Protein AF-A0A3M1VK48-F1 (afdb_monomer)

Sequence (165 aa):
MNQEPQSTQSVELNNEIYLEEGVCFDPDNVVLEGVYRDQLSAYRAKRTWIQTFESTFLLDPEYDFEIYVVSDSLRSIFILRCQFITACARYAFWRLTNGQAPEAQYLIETAHIPGGISHRDDFLFAPDLKPVANAPLVMAGEGCRTGFESVKELLSRILKRIGSI

Mean predicted aligned error: 15.27 Å

Nearest PDB structures (foldseek):
  2k3i-assembly1_A  TM=4.647E-01  e=3.431E-01  Shigella flexneri 2a
  4wsq-assembly2_B  TM=6.190E-01  e=1.488E+00  Homo sapiens
  6gyz-assembly1_B  TM=4.793E-01  e=6.323E-01  Staphylococcus aureus
  7ojr-assembly1_A  TM=4.967E-01  e=7.595E-01  Bacillus subtilis subsp. subtilis str. 168
  3oz6-assembly1_A  TM=4.118E-01  e=5.595E-01  Cryptosporidium parvum Iowa II

Foldseek 3Di:
DDDDDDDDDDDPPPPPPPDDAWWDQDLVQRKIKGKALDPQLLVQLQVLLQVLCCPVQVDDEPPQKDWDWDQDPVNNMIMIMMGGDDPSSSVVSVCLVVVVCVVSVVSNGCSSPPDDPCVVVCVVPVPVPPDPPPDPPCPDPPDPPPPPPDVVNVVVVVVVVVPPD

Structure (mmCIF, N/CA/C/O backbone):
data_AF-A0A3M1VK48-F1
#
_entry.id   AF-A0A3M1VK48-F1
#
loop_
_atom_site.group_PDB
_atom_site.id
_atom_site.type_symbol
_atom_site.label_atom_id
_atom_site.label_alt_id
_atom_site.label_comp_id
_atom_site.label_asym_id
_atom_site.label_entity_id
_atom_site.label_seq_id
_atom_site.pdbx_PDB_ins_code
_atom_site.Cartn_x
_atom_site.Cartn_y
_atom_site.Cartn_z
_atom_site.occupancy
_atom_site.B_iso_or_equiv
_atom_site.auth_seq_id
_atom_site.auth_comp_id
_atom_site.auth_asym_id
_atom_site.auth_atom_id
_atom_site.pdbx_PDB_model_num
ATOM 1 N N . MET A 1 1 ? -66.541 4.818 -17.750 1.00 42.16 1 MET A N 1
ATOM 2 C CA . MET A 1 1 ? -65.395 3.896 -17.617 1.00 42.16 1 MET A CA 1
ATOM 3 C C . MET A 1 1 ? -64.198 4.748 -17.239 1.00 42.16 1 MET A C 1
ATOM 5 O O . MET A 1 1 ? -63.643 5.389 -18.116 1.00 42.16 1 MET A O 1
ATOM 9 N N . ASN A 1 2 ? -63.886 4.840 -15.945 1.00 42.78 2 ASN A N 1
ATOM 10 C CA . ASN A 1 2 ? -62.739 5.594 -15.437 1.00 42.78 2 ASN A CA 1
ATOM 11 C C . ASN A 1 2 ? -61.675 4.576 -15.024 1.00 42.78 2 ASN A C 1
ATOM 13 O O . ASN A 1 2 ? -61.939 3.751 -14.154 1.00 42.78 2 ASN A O 1
ATOM 17 N N . GLN A 1 3 ? -60.530 4.593 -15.701 1.00 46.50 3 GLN A N 1
ATOM 18 C CA . GLN A 1 3 ? -59.354 3.812 -15.327 1.00 46.50 3 GLN A CA 1
ATOM 19 C C . GLN A 1 3 ? -58.483 4.676 -14.414 1.00 46.50 3 GLN A C 1
ATOM 21 O O . GLN A 1 3 ? -58.073 5.768 -14.804 1.00 46.50 3 GLN A O 1
ATOM 26 N N . GLU A 1 4 ? -58.246 4.203 -13.194 1.00 49.19 4 GLU A N 1
ATOM 27 C CA . GLU A 1 4 ? -57.279 4.800 -12.272 1.00 49.19 4 GLU A CA 1
ATOM 28 C C . GLU A 1 4 ? -55.844 4.480 -12.725 1.00 49.19 4 GLU A C 1
ATOM 30 O O . GLU A 1 4 ? -55.582 3.361 -13.181 1.00 49.19 4 GLU A O 1
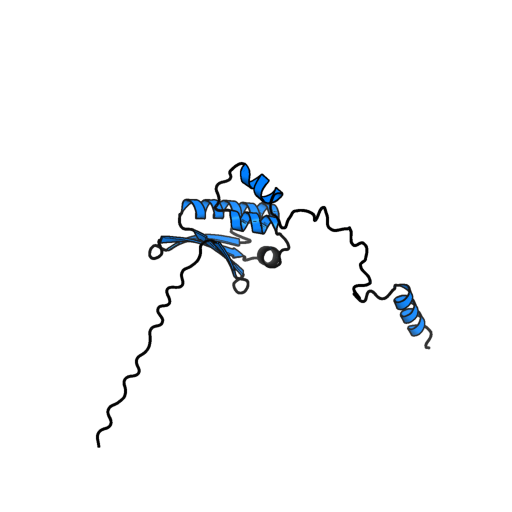ATOM 35 N N . PRO A 1 5 ? -54.897 5.427 -12.602 1.00 57.00 5 PRO A N 1
ATOM 36 C CA . PRO A 1 5 ? -53.498 5.167 -12.892 1.00 57.00 5 PRO A CA 1
ATOM 37 C C . PRO A 1 5 ? -52.859 4.390 -11.734 1.00 57.00 5 PRO A C 1
ATOM 39 O O . PRO A 1 5 ? -52.872 4.830 -10.585 1.00 57.00 5 PRO A O 1
ATOM 42 N N . GLN A 1 6 ? -52.285 3.229 -12.053 1.00 50.50 6 GLN A N 1
ATOM 43 C CA . GLN A 1 6 ? -51.477 2.447 -11.123 1.00 50.50 6 GLN A CA 1
ATOM 44 C C . GLN A 1 6 ? -50.217 3.228 -10.740 1.00 50.50 6 GLN A C 1
ATOM 46 O O . GLN A 1 6 ? -49.444 3.658 -11.595 1.00 50.50 6 GLN A O 1
ATOM 51 N N . SER A 1 7 ? -50.026 3.409 -9.437 1.00 52.62 7 SER A N 1
ATOM 52 C CA . SER A 1 7 ? -48.851 4.024 -8.842 1.00 52.62 7 SER A CA 1
ATOM 53 C C . SER A 1 7 ? -47.647 3.087 -8.945 1.00 52.62 7 SER A C 1
ATOM 55 O O . SER A 1 7 ? -47.608 2.009 -8.353 1.00 52.62 7 SER A O 1
ATOM 57 N N . THR A 1 8 ? -46.634 3.512 -9.695 1.00 53.62 8 THR A N 1
ATOM 58 C CA . THR A 1 8 ? -45.325 2.861 -9.742 1.00 53.62 8 THR A CA 1
ATOM 59 C C . THR A 1 8 ? -44.622 3.091 -8.403 1.00 53.62 8 THR A C 1
ATOM 61 O O . THR A 1 8 ? -44.120 4.180 -8.140 1.00 53.62 8 THR A O 1
ATOM 64 N N . GLN A 1 9 ? -44.620 2.085 -7.527 1.00 54.25 9 GLN A N 1
ATOM 65 C CA . GLN A 1 9 ? -43.820 2.101 -6.303 1.00 54.25 9 GLN A CA 1
ATOM 66 C C . GLN A 1 9 ? -42.346 1.892 -6.670 1.00 54.25 9 GLN A C 1
ATOM 68 O O . GLN A 1 9 ? -41.929 0.794 -7.033 1.00 54.25 9 GLN A O 1
ATOM 73 N N . SER A 1 10 ? -41.557 2.961 -6.606 1.00 54.66 10 SER A N 1
ATOM 74 C CA . SER A 1 10 ? -40.099 2.913 -6.673 1.00 54.66 10 SER A CA 1
ATOM 75 C C . SER A 1 10 ? -39.555 2.322 -5.372 1.00 54.66 10 SER A C 1
ATOM 77 O O . SER A 1 10 ? -39.625 2.952 -4.319 1.00 54.66 10 SER A O 1
ATOM 79 N N . VAL A 1 11 ? -39.045 1.093 -5.444 1.00 55.31 11 VAL A N 1
ATOM 80 C CA . VAL A 1 11 ? -38.333 0.436 -4.344 1.00 55.31 11 VAL A CA 1
ATOM 81 C C . VAL A 1 11 ? -36.950 1.078 -4.232 1.00 55.31 11 VAL A C 1
ATOM 83 O O . VAL A 1 11 ? -36.063 0.806 -5.040 1.00 55.31 11 VAL A O 1
ATOM 86 N N . GLU A 1 12 ? -36.777 1.962 -3.252 1.00 55.44 12 GLU A N 1
ATOM 87 C CA . GLU A 1 12 ? -35.474 2.496 -2.853 1.00 55.44 12 GLU A CA 1
ATOM 88 C C . GLU A 1 12 ? -34.659 1.371 -2.199 1.00 55.44 12 GLU A C 1
ATOM 90 O O . GLU A 1 12 ? -34.844 1.025 -1.033 1.00 55.44 12 GLU A O 1
ATOM 95 N N . LEU A 1 13 ? -33.769 0.753 -2.979 1.00 54.53 13 LEU A N 1
ATOM 96 C CA . LEU A 1 13 ? -32.767 -0.196 -2.496 1.00 54.53 13 LEU A CA 1
ATOM 97 C C . LEU A 1 13 ? -31.676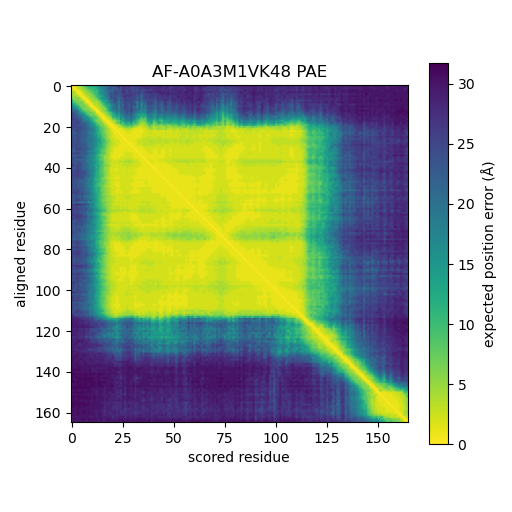 0.564 -1.727 1.00 54.53 13 LEU A C 1
ATOM 99 O O . LEU A 1 13 ? -30.567 0.757 -2.222 1.00 54.53 13 LEU A O 1
ATOM 103 N N . ASN A 1 14 ? -31.987 0.978 -0.500 1.00 51.97 14 ASN A N 1
ATOM 104 C CA . ASN A 1 14 ? -30.992 1.375 0.495 1.00 51.97 14 ASN A CA 1
ATOM 105 C C . ASN A 1 14 ? -30.287 0.117 1.022 1.00 51.97 14 ASN A C 1
ATOM 107 O O . ASN A 1 14 ? -30.455 -0.279 2.172 1.00 51.97 14 ASN A O 1
ATOM 111 N N . ASN A 1 15 ? -29.519 -0.548 0.158 1.00 55.72 15 ASN A N 1
ATOM 112 C CA . ASN A 1 15 ? -28.546 -1.524 0.618 1.00 55.72 15 ASN A CA 1
ATOM 113 C C . ASN A 1 15 ? -27.419 -0.734 1.281 1.00 55.72 15 ASN A C 1
ATOM 115 O O . ASN A 1 15 ? -26.558 -0.173 0.604 1.00 55.72 15 ASN A O 1
ATOM 119 N N . GLU A 1 16 ? -27.447 -0.656 2.609 1.00 57.31 16 GLU A N 1
ATOM 120 C CA . GLU A 1 16 ? -26.288 -0.256 3.398 1.00 57.31 16 GLU A CA 1
ATOM 121 C C . GLU A 1 16 ? -25.156 -1.242 3.087 1.00 57.31 16 GLU A C 1
ATOM 123 O O . GLU A 1 16 ? -25.111 -2.362 3.593 1.00 57.31 16 GLU A O 1
ATOM 128 N N . ILE A 1 17 ? -24.268 -0.856 2.170 1.00 61.81 17 ILE A N 1
ATOM 129 C CA . ILE A 1 17 ? -23.055 -1.613 1.874 1.00 61.81 17 ILE A CA 1
ATOM 130 C C . ILE A 1 17 ? -22.169 -1.495 3.114 1.00 61.81 17 ILE A C 1
ATOM 132 O O . ILE A 1 17 ? -21.505 -0.469 3.316 1.00 61.81 17 ILE A O 1
ATOM 136 N N . TYR A 1 18 ? -22.206 -2.526 3.960 1.00 58.66 18 TYR A N 1
ATOM 137 C CA . TYR A 1 18 ? -21.239 -2.727 5.029 1.00 58.66 18 TYR A CA 1
ATOM 138 C C . TYR A 1 18 ? -19.856 -2.846 4.386 1.00 58.66 18 TYR A C 1
ATOM 140 O O . TYR A 1 18 ? -19.590 -3.782 3.636 1.00 58.66 18 TYR A O 1
ATOM 148 N N . LEU A 1 19 ? -18.999 -1.856 4.633 1.00 68.31 19 LEU A N 1
ATOM 149 C CA . LEU A 1 19 ? -17.595 -1.925 4.248 1.00 68.31 19 LEU A CA 1
ATOM 150 C C . LEU A 1 19 ? -16.887 -2.786 5.292 1.00 68.31 19 LEU A C 1
ATOM 152 O O . LEU A 1 19 ? -16.825 -2.404 6.462 1.00 68.31 19 LEU A O 1
ATOM 156 N N . GLU A 1 20 ? -16.405 -3.955 4.879 1.00 81.00 20 GLU A N 1
ATOM 157 C CA . GLU A 1 20 ? -15.547 -4.774 5.729 1.00 81.00 20 GLU A CA 1
ATOM 158 C C . GLU A 1 20 ? -14.214 -4.053 5.969 1.00 81.00 20 GLU A C 1
ATOM 160 O O . GLU A 1 20 ? -13.697 -3.347 5.099 1.00 81.00 20 GLU A O 1
ATOM 165 N N . GLU A 1 21 ? -13.675 -4.193 7.181 1.00 88.69 21 GLU A N 1
ATOM 166 C CA . GLU A 1 21 ? -12.336 -3.698 7.495 1.00 88.69 21 GLU A CA 1
ATOM 167 C C . GLU A 1 21 ? -11.305 -4.426 6.641 1.00 88.69 21 GLU A C 1
ATOM 169 O O . GLU A 1 21 ? -11.392 -5.638 6.444 1.00 88.69 21 GLU A O 1
ATOM 174 N N . GLY A 1 22 ? -10.298 -3.697 6.174 1.00 91.62 22 GLY A N 1
ATOM 175 C CA . GLY A 1 22 ? -9.260 -4.284 5.343 1.00 91.62 22 GLY A CA 1
ATOM 176 C C . GLY A 1 22 ? -8.709 -3.314 4.322 1.00 91.62 22 GLY A C 1
ATOM 177 O O . GLY A 1 22 ? -8.938 -2.106 4.394 1.00 91.62 22 GLY A O 1
ATOM 178 N N . VAL A 1 23 ? -7.949 -3.868 3.383 1.00 95.75 23 VAL A N 1
ATOM 179 C CA . VAL A 1 23 ? -7.314 -3.129 2.296 1.00 95.75 23 VAL A CA 1
ATOM 180 C C . VAL A 1 23 ? -7.904 -3.594 0.970 1.00 95.75 23 VAL A C 1
ATOM 182 O O . VAL A 1 23 ? -8.007 -4.789 0.712 1.00 95.75 23 VAL A O 1
ATOM 185 N N . CYS A 1 24 ? -8.296 -2.640 0.135 1.00 95.81 24 CYS A N 1
ATOM 186 C CA . CYS A 1 24 ? -8.866 -2.853 -1.183 1.00 95.81 24 CYS A CA 1
ATOM 187 C C . CYS A 1 24 ? -7.964 -2.212 -2.240 1.00 95.81 24 CYS A C 1
ATOM 189 O O . CYS A 1 24 ? -7.573 -1.048 -2.122 1.00 95.81 24 CYS A O 1
ATOM 191 N N . PHE A 1 25 ? -7.654 -2.975 -3.286 1.00 95.50 25 PHE A N 1
ATOM 192 C CA . PHE A 1 25 ? -6.915 -2.500 -4.449 1.00 95.50 25 PHE A CA 1
ATOM 193 C C . PHE A 1 25 ? -7.904 -2.271 -5.591 1.00 95.50 25 PHE A C 1
ATOM 195 O O . PHE A 1 25 ? -8.509 -3.223 -6.078 1.00 95.50 25 PHE A O 1
ATOM 202 N N . ASP A 1 26 ? -8.044 -1.025 -6.035 1.00 96.06 26 ASP A N 1
ATOM 203 C CA . ASP A 1 26 ? -8.892 -0.646 -7.163 1.00 96.06 26 ASP A CA 1
ATOM 204 C C . ASP A 1 26 ? -8.020 -0.439 -8.417 1.00 96.06 26 ASP A C 1
ATOM 206 O O . ASP A 1 26 ? -7.374 0.610 -8.554 1.00 96.06 26 ASP A O 1
ATOM 210 N N . PRO A 1 27 ? -7.943 -1.431 -9.327 1.00 93.94 27 PRO A N 1
ATOM 211 C CA . PRO A 1 27 ? -7.111 -1.336 -10.520 1.00 93.94 27 PRO A CA 1
ATOM 212 C C . PRO A 1 27 ? -7.656 -0.381 -11.579 1.00 93.94 27 PRO A C 1
ATOM 214 O O . PRO A 1 27 ? -6.867 0.119 -12.383 1.00 93.94 27 PRO A O 1
ATOM 217 N N . ASP A 1 28 ? -8.960 -0.103 -11.572 1.00 94.94 28 ASP A N 1
ATOM 218 C CA . ASP A 1 28 ? -9.590 0.773 -12.557 1.00 94.94 28 ASP A CA 1
ATOM 219 C C . ASP A 1 28 ? -9.236 2.235 -12.272 1.00 94.94 28 ASP A C 1
ATOM 221 O O . ASP A 1 28 ? -8.908 2.996 -13.185 1.00 94.94 28 ASP A O 1
ATOM 225 N N . ASN A 1 29 ? -9.222 2.611 -10.990 1.00 95.88 29 ASN A N 1
ATOM 226 C CA . ASN A 1 29 ? -8.861 3.959 -10.554 1.00 95.88 29 ASN A CA 1
ATOM 227 C C . ASN A 1 29 ? -7.385 4.100 -10.149 1.00 95.88 29 ASN A C 1
ATOM 229 O O . ASN A 1 29 ? -6.914 5.218 -9.938 1.00 95.88 29 ASN A O 1
ATOM 233 N N . VAL A 1 30 ? -6.644 2.990 -10.061 1.00 96.88 30 VAL A N 1
ATOM 234 C CA . VAL A 1 30 ? -5.273 2.924 -9.522 1.00 96.88 30 VAL A CA 1
ATOM 235 C C . VAL A 1 30 ? -5.201 3.547 -8.123 1.00 96.88 30 VAL A C 1
ATOM 237 O O . VAL A 1 30 ? -4.381 4.423 -7.825 1.00 96.88 30 VAL A O 1
ATOM 240 N N . VAL A 1 31 ? -6.121 3.105 -7.270 1.00 97.69 31 VAL A N 1
ATOM 241 C CA . VAL A 1 31 ? -6.272 3.574 -5.893 1.00 97.69 31 VAL A CA 1
ATOM 242 C C . VAL A 1 31 ? -6.116 2.396 -4.944 1.00 97.69 31 VAL A C 1
ATOM 244 O O . VAL A 1 31 ? -6.579 1.288 -5.205 1.00 97.69 31 VAL A O 1
ATOM 247 N N . LEU A 1 32 ? -5.457 2.652 -3.821 1.00 97.75 32 LEU A N 1
ATOM 248 C CA . LEU A 1 32 ? -5.393 1.743 -2.690 1.00 97.75 32 LEU A CA 1
ATOM 249 C C . LEU A 1 32 ? -6.183 2.348 -1.530 1.00 97.75 32 LEU A C 1
ATOM 251 O O . LEU A 1 32 ? -5.894 3.468 -1.101 1.00 97.75 32 LEU A O 1
ATOM 255 N N . GLU A 1 33 ? -7.167 1.611 -1.026 1.00 97.62 33 GLU A N 1
ATOM 256 C CA . GLU A 1 33 ? -8.027 2.046 0.075 1.00 97.62 33 GLU A CA 1
ATOM 257 C C . GLU A 1 33 ? -7.897 1.109 1.273 1.00 97.62 33 GLU A C 1
ATOM 259 O O . GLU A 1 33 ? -7.819 -0.102 1.119 1.00 97.62 33 GLU A O 1
ATOM 264 N N . GLY A 1 34 ? -7.853 1.667 2.479 1.00 97.25 34 GLY A N 1
ATOM 265 C CA . GLY A 1 34 ? -7.824 0.934 3.738 1.00 97.25 34 GLY A CA 1
ATOM 266 C C . GLY A 1 34 ? -8.946 1.417 4.646 1.00 97.25 34 GLY A C 1
ATOM 267 O O . GLY A 1 34 ? -9.050 2.617 4.893 1.00 97.25 34 GLY A O 1
ATOM 268 N N . VAL A 1 35 ? -9.782 0.511 5.146 1.00 96.88 35 VAL A N 1
ATOM 269 C CA . VAL A 1 35 ? -10.912 0.827 6.032 1.00 96.88 35 VAL A CA 1
ATOM 270 C C . VAL A 1 35 ? -10.592 0.375 7.454 1.00 96.88 35 VAL A C 1
ATOM 272 O O . VAL A 1 35 ? -10.313 -0.802 7.685 1.00 96.88 35 VAL A O 1
ATOM 275 N N . TYR A 1 36 ? -10.658 1.306 8.410 1.00 95.88 36 TYR A N 1
ATOM 276 C CA . TYR A 1 36 ? -10.295 1.085 9.814 1.00 95.88 36 TYR A CA 1
ATOM 277 C C . TYR A 1 36 ? -11.365 1.625 10.775 1.00 95.88 36 TYR A C 1
ATOM 279 O O . TYR A 1 36 ? -11.933 2.690 10.539 1.00 95.88 36 TYR A O 1
ATOM 287 N N . ARG A 1 37 ? -11.604 0.941 11.902 1.00 94.25 37 ARG A N 1
ATOM 288 C CA . ARG A 1 37 ? -12.523 1.403 12.967 1.00 94.25 37 ARG A CA 1
ATOM 289 C C . ARG A 1 37 ? -12.016 2.583 13.786 1.00 94.25 37 ARG A C 1
ATOM 291 O O . ARG A 1 37 ? -12.813 3.305 14.376 1.00 94.25 37 ARG A O 1
ATOM 298 N N . ASP A 1 38 ? -10.704 2.772 13.870 1.00 93.94 38 ASP A N 1
ATOM 299 C CA . ASP A 1 38 ? -10.117 3.809 14.709 1.00 93.94 38 ASP A CA 1
ATOM 300 C C . ASP A 1 38 ? -9.059 4.634 13.974 1.00 93.94 38 ASP A C 1
ATOM 302 O O . ASP A 1 38 ? -8.347 4.169 13.078 1.00 93.94 38 ASP A O 1
ATOM 306 N N . GLN A 1 39 ? -8.956 5.897 14.389 1.00 95.38 39 GLN A N 1
ATOM 307 C CA . GLN A 1 39 ? -8.051 6.861 13.781 1.00 95.38 39 GLN A CA 1
ATOM 308 C C . GLN A 1 39 ? -6.591 6.429 13.937 1.00 95.38 39 GLN A C 1
ATOM 310 O O . GLN A 1 39 ? -5.788 6.598 13.024 1.00 95.38 39 GLN A O 1
ATOM 315 N N . LEU A 1 40 ? -6.223 5.863 15.087 1.00 95.06 40 LEU A N 1
ATOM 316 C CA . LEU A 1 40 ? -4.836 5.522 15.374 1.00 95.06 40 LEU A CA 1
ATOM 317 C C . LEU A 1 40 ? -4.331 4.422 14.431 1.00 95.06 40 LEU A C 1
ATOM 319 O O . LEU A 1 40 ? -3.222 4.541 13.906 1.00 95.06 40 LEU A O 1
ATOM 323 N N . SER A 1 41 ? -5.148 3.405 14.169 1.00 94.88 41 SER A N 1
ATOM 324 C CA . SER A 1 41 ? -4.893 2.347 13.190 1.00 94.88 41 SER A CA 1
ATOM 325 C C . SER A 1 41 ? -4.718 2.904 11.778 1.00 94.88 41 SER A C 1
ATOM 327 O O . SER A 1 41 ? -3.728 2.577 11.124 1.00 94.88 41 SER A O 1
ATOM 329 N N . ALA A 1 42 ? -5.586 3.824 11.342 1.00 96.44 42 ALA A N 1
ATOM 330 C CA . ALA A 1 42 ? -5.469 4.462 10.028 1.00 96.44 42 ALA A CA 1
ATOM 331 C C . ALA A 1 42 ? -4.164 5.267 9.870 1.00 96.44 42 ALA A C 1
ATOM 333 O O . ALA A 1 42 ? -3.489 5.181 8.844 1.00 96.44 42 ALA A O 1
ATOM 334 N N . TYR A 1 43 ? -3.757 6.025 10.895 1.00 96.56 43 TYR A N 1
ATOM 335 C CA . TYR A 1 43 ? -2.508 6.797 10.853 1.00 96.56 43 TYR A CA 1
ATOM 336 C C . TYR A 1 43 ? -1.254 5.920 10.960 1.00 96.56 43 TYR A C 1
ATOM 338 O O . TYR A 1 43 ? -0.229 6.237 10.351 1.00 96.56 43 TYR A O 1
ATOM 346 N N . ARG A 1 44 ? -1.317 4.804 11.699 1.00 95.50 44 ARG A N 1
ATOM 347 C CA . ARG A 1 44 ? -0.252 3.789 11.699 1.00 95.50 44 ARG A CA 1
ATOM 348 C C . ARG A 1 44 ? -0.102 3.170 10.320 1.00 95.50 44 ARG A C 1
ATOM 350 O O . ARG A 1 44 ? 1.011 3.161 9.795 1.00 95.50 44 ARG A O 1
ATOM 357 N N . ALA A 1 45 ? -1.220 2.760 9.724 1.00 97.06 45 ALA A N 1
ATOM 358 C CA . ALA A 1 45 ? -1.239 2.202 8.387 1.00 97.06 45 ALA A CA 1
ATOM 359 C C . ALA A 1 45 ? -0.669 3.186 7.362 1.00 97.06 45 ALA A C 1
ATOM 361 O O . ALA A 1 45 ? 0.250 2.830 6.630 1.00 97.06 45 ALA A O 1
ATOM 362 N N . LYS A 1 46 ? -1.098 4.456 7.404 1.00 98.06 46 LYS A N 1
ATOM 363 C CA . LYS A 1 46 ? -0.565 5.533 6.555 1.00 98.06 46 LYS A CA 1
ATOM 364 C C . LYS A 1 46 ? 0.960 5.616 6.612 1.00 98.06 46 LYS A C 1
ATOM 366 O O . LYS A 1 46 ? 1.607 5.674 5.570 1.00 98.06 46 LYS A O 1
ATOM 371 N N . ARG A 1 47 ? 1.543 5.622 7.816 1.00 97.38 47 ARG A N 1
ATOM 372 C CA . ARG A 1 47 ? 3.002 5.698 7.984 1.00 97.38 47 ARG A CA 1
ATOM 373 C C . ARG A 1 47 ? 3.702 4.485 7.372 1.00 97.38 47 ARG A C 1
ATOM 375 O O . ARG A 1 47 ? 4.695 4.656 6.675 1.00 97.38 47 ARG A O 1
ATOM 382 N N . THR A 1 48 ? 3.189 3.285 7.624 1.00 96.88 48 THR A N 1
ATOM 383 C CA . THR A 1 48 ? 3.760 2.042 7.091 1.00 96.88 48 THR A CA 1
ATOM 384 C C . THR A 1 48 ? 3.631 1.968 5.570 1.00 96.88 48 THR A C 1
ATOM 386 O O . THR A 1 48 ? 4.575 1.546 4.911 1.00 96.88 48 THR A O 1
ATOM 389 N N . TRP A 1 49 ? 2.512 2.417 4.992 1.00 98.00 49 TRP A N 1
ATOM 390 C CA . TRP A 1 49 ? 2.323 2.481 3.540 1.00 98.00 49 TRP A CA 1
ATOM 391 C C . TRP A 1 49 ? 3.358 3.397 2.894 1.00 98.00 49 TRP A C 1
ATOM 393 O O . TRP A 1 49 ? 4.066 2.951 1.999 1.00 98.00 49 TRP A O 1
ATOM 403 N N . ILE A 1 50 ? 3.519 4.624 3.408 1.00 98.38 50 ILE A N 1
ATOM 404 C CA . ILE A 1 50 ? 4.541 5.572 2.930 1.00 98.38 50 ILE A CA 1
ATOM 405 C C . ILE A 1 50 ? 5.928 4.927 2.977 1.00 98.38 50 ILE A C 1
ATOM 407 O O . IL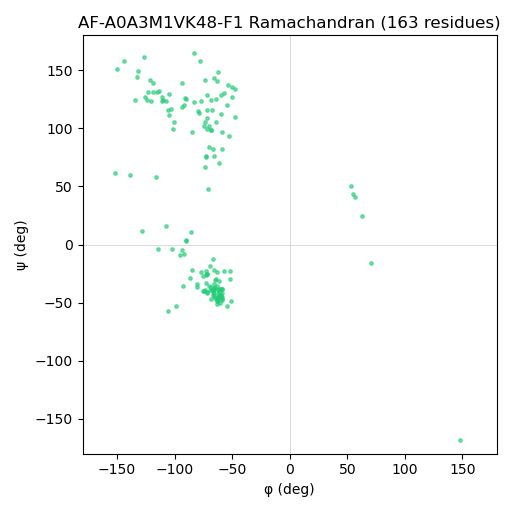E A 1 50 ? 6.598 4.838 1.954 1.00 98.38 50 ILE A O 1
ATOM 411 N N . GLN A 1 51 ? 6.318 4.384 4.133 1.00 97.94 51 GLN A N 1
ATOM 412 C CA . GLN A 1 51 ? 7.624 3.741 4.302 1.00 97.94 51 GLN A CA 1
ATOM 413 C C . GLN A 1 51 ? 7.821 2.548 3.361 1.00 97.94 51 GLN A C 1
ATOM 415 O O . GLN A 1 51 ? 8.920 2.336 2.850 1.00 97.94 51 GLN A O 1
ATOM 420 N N . THR A 1 52 ? 6.773 1.759 3.121 1.00 97.75 52 THR A N 1
ATOM 421 C CA . THR A 1 52 ? 6.819 0.616 2.199 1.00 97.75 52 THR A CA 1
ATOM 422 C C . THR A 1 52 ? 7.017 1.097 0.763 1.00 97.75 52 THR A C 1
ATOM 424 O O . THR A 1 52 ? 7.855 0.547 0.049 1.00 97.75 52 THR A O 1
ATOM 427 N N . PHE A 1 53 ? 6.308 2.151 0.352 1.00 98.31 53 PHE A N 1
ATOM 428 C CA . PHE A 1 53 ? 6.438 2.744 -0.978 1.00 98.31 53 PHE A CA 1
ATOM 429 C C . PHE A 1 53 ? 7.818 3.356 -1.222 1.00 98.31 53 PHE A C 1
ATOM 431 O O . PHE A 1 53 ? 8.448 3.042 -2.233 1.00 98.31 53 PHE A O 1
ATOM 438 N N . GLU A 1 54 ? 8.328 4.127 -0.266 1.00 98.12 54 GLU A N 1
ATOM 439 C CA . GLU A 1 54 ? 9.664 4.725 -0.325 1.00 98.12 54 GLU A CA 1
ATOM 440 C C . GLU A 1 54 ? 10.762 3.654 -0.371 1.00 98.12 54 GLU A C 1
ATOM 442 O O . GLU A 1 54 ? 11.648 3.693 -1.218 1.00 98.12 54 GLU A O 1
ATOM 447 N N . SER A 1 55 ? 10.710 2.658 0.517 1.00 97.38 55 SER A N 1
ATOM 448 C CA . SER A 1 55 ? 11.804 1.685 0.654 1.00 97.38 55 SER A CA 1
ATOM 449 C C . SER A 1 55 ? 11.783 0.567 -0.389 1.00 97.38 55 SER A C 1
ATOM 451 O O . SER A 1 55 ? 12.845 0.126 -0.827 1.00 97.38 55 SER A O 1
ATOM 453 N N . THR A 1 56 ? 10.600 0.090 -0.787 1.00 97.44 56 THR A N 1
ATOM 454 C CA . THR A 1 56 ? 10.475 -1.074 -1.683 1.00 97.44 56 THR A CA 1
ATOM 455 C C . THR A 1 56 ? 10.381 -0.669 -3.148 1.00 97.44 56 THR A C 1
ATOM 457 O O . THR A 1 56 ? 10.892 -1.372 -4.022 1.00 97.44 56 THR A O 1
ATOM 460 N N . PHE A 1 57 ? 9.719 0.454 -3.428 1.00 97.69 57 PHE A N 1
ATOM 461 C CA . PHE A 1 57 ? 9.443 0.902 -4.792 1.00 97.69 57 PHE A CA 1
ATOM 462 C C . PHE A 1 57 ? 10.167 2.200 -5.161 1.00 97.69 57 PHE A C 1
ATOM 464 O O . PHE A 1 57 ? 10.111 2.576 -6.330 1.00 97.69 57 PHE A O 1
ATOM 471 N N . LEU A 1 58 ? 10.882 2.824 -4.213 1.00 97.94 58 LEU A N 1
ATOM 472 C CA . LEU A 1 58 ? 11.622 4.076 -4.411 1.00 97.94 58 LEU A CA 1
ATOM 473 C C . LEU A 1 58 ? 10.715 5.208 -4.912 1.00 97.94 58 LEU A C 1
ATOM 475 O O . LEU A 1 58 ? 11.091 5.941 -5.822 1.00 97.94 58 LEU A O 1
ATOM 479 N N . LEU A 1 59 ? 9.503 5.288 -4.357 1.00 98.31 59 LEU A N 1
ATOM 480 C CA . LEU A 1 59 ? 8.525 6.321 -4.696 1.00 98.31 59 LEU A CA 1
ATOM 481 C C . LEU A 1 59 ? 8.627 7.505 -3.735 1.00 98.31 59 LEU A C 1
ATOM 483 O O . LEU A 1 59 ? 8.712 7.302 -2.524 1.00 98.31 59 LEU A O 1
ATOM 487 N N . ASP A 1 60 ? 8.515 8.714 -4.272 1.00 98.31 60 ASP A N 1
ATOM 488 C CA . ASP A 1 60 ? 8.501 9.957 -3.509 1.00 98.31 60 ASP A CA 1
ATOM 489 C C . ASP A 1 60 ? 7.058 10.348 -3.119 1.00 98.31 60 ASP A C 1
ATOM 491 O O . ASP A 1 60 ? 6.190 10.487 -3.993 1.00 98.31 60 ASP A O 1
ATOM 495 N N . PRO A 1 61 ? 6.758 10.562 -1.823 1.00 97.50 61 PRO A N 1
ATOM 496 C CA . PRO A 1 61 ? 5.444 11.040 -1.402 1.00 97.50 61 PRO A CA 1
ATOM 497 C C . PRO A 1 61 ? 5.163 12.436 -1.978 1.00 97.50 61 PRO A C 1
ATOM 499 O O . PRO A 1 61 ? 6.077 13.234 -2.165 1.00 97.50 61 PRO A O 1
ATOM 502 N N . GLU A 1 62 ? 3.892 12.738 -2.250 1.00 95.94 62 GLU A N 1
ATOM 503 C CA . GLU A 1 62 ? 3.407 13.997 -2.856 1.00 95.94 62 GLU A CA 1
ATOM 504 C C . GLU A 1 62 ? 3.763 14.193 -4.342 1.00 95.94 62 GLU A C 1
ATOM 506 O O . GLU A 1 62 ? 3.129 15.008 -5.009 1.00 95.94 62 GLU A O 1
ATOM 511 N N . TYR A 1 63 ? 4.722 13.436 -4.887 1.00 98.12 63 TYR A N 1
ATOM 512 C CA . TYR A 1 63 ? 5.043 13.439 -6.317 1.00 98.12 63 TYR A CA 1
ATOM 513 C C . TYR A 1 63 ? 4.534 12.179 -7.019 1.00 98.12 63 TYR A C 1
ATOM 515 O O . TYR A 1 63 ? 3.745 12.256 -7.962 1.00 98.12 63 TYR A O 1
ATOM 523 N N . ASP A 1 64 ? 4.965 11.009 -6.546 1.00 98.56 64 ASP A N 1
ATOM 524 C CA . ASP A 1 64 ? 4.585 9.725 -7.126 1.00 98.56 64 ASP A CA 1
ATOM 525 C C . ASP A 1 64 ? 3.201 9.279 -6.660 1.00 98.56 64 ASP A C 1
ATOM 527 O O . ASP A 1 64 ? 2.452 8.668 -7.429 1.00 98.56 64 ASP A O 1
ATOM 531 N N . PHE A 1 65 ? 2.840 9.596 -5.418 1.00 98.56 65 PHE A N 1
ATOM 532 C CA . PHE A 1 65 ? 1.556 9.232 -4.836 1.00 98.56 65 PHE A CA 1
ATOM 533 C C . PHE A 1 65 ? 1.075 10.241 -3.789 1.00 98.56 65 PHE A C 1
ATOM 535 O O . PHE A 1 65 ? 1.862 10.862 -3.073 1.00 98.56 65 PHE A O 1
ATOM 542 N N . GLU A 1 66 ? -0.244 10.351 -3.657 1.00 98.25 66 GLU A N 1
ATOM 543 C CA . GLU A 1 66 ? -0.913 11.155 -2.633 1.00 98.25 66 GLU A CA 1
ATOM 544 C C . GLU A 1 66 ? -1.660 10.250 -1.659 1.00 98.25 66 GLU A C 1
ATOM 546 O O . GLU A 1 66 ? -2.401 9.362 -2.076 1.00 98.25 66 GLU A O 1
ATOM 551 N N . ILE A 1 67 ? -1.491 10.483 -0.354 1.00 98.19 67 ILE A N 1
ATOM 552 C CA . ILE A 1 67 ? -2.080 9.641 0.691 1.00 98.19 67 ILE A CA 1
ATOM 553 C C . ILE A 1 67 ? -2.728 10.464 1.807 1.00 98.19 67 ILE A C 1
ATOM 555 O O . ILE A 1 67 ? -2.094 11.283 2.482 1.00 98.19 67 ILE A O 1
ATOM 559 N N . TYR A 1 68 ? -4.005 10.211 2.072 1.00 97.94 68 TYR A N 1
ATOM 560 C CA . TYR A 1 68 ? -4.788 10.946 3.065 1.00 97.94 68 TYR A CA 1
ATOM 561 C C . TYR A 1 68 ? -5.776 10.041 3.801 1.00 97.94 68 TYR A C 1
ATOM 563 O O . TYR A 1 68 ? -6.122 8.960 3.338 1.00 97.94 68 TYR A O 1
ATOM 571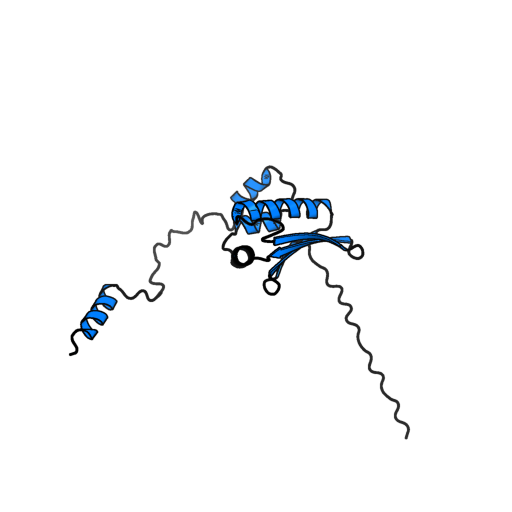 N N . VAL A 1 69 ? -6.193 10.481 4.989 1.00 98.12 69 VAL A N 1
ATOM 572 C CA . VAL A 1 69 ? -7.182 9.783 5.818 1.00 98.12 69 VAL A CA 1
ATOM 573 C C . VAL A 1 69 ? -8.454 10.615 5.821 1.00 98.12 69 VAL A C 1
ATOM 575 O O . VAL A 1 69 ? -8.420 11.789 6.188 1.00 98.12 69 VAL A O 1
ATOM 578 N N . VAL A 1 70 ? -9.564 10.002 5.429 1.00 97.25 70 VAL A N 1
ATOM 579 C CA . VAL A 1 70 ? -10.908 10.574 5.489 1.00 97.25 70 VAL A CA 1
ATOM 580 C C . VAL A 1 70 ? -11.654 9.919 6.644 1.00 97.25 70 VAL A C 1
ATOM 582 O O . VAL A 1 70 ? -11.688 8.699 6.752 1.00 97.25 70 VAL A O 1
ATOM 585 N N . SER A 1 71 ? -12.255 10.716 7.521 1.00 96.75 71 SER A N 1
ATOM 586 C CA . SER A 1 71 ? -13.156 10.211 8.560 1.00 96.75 71 SER A CA 1
ATOM 587 C C . SER A 1 71 ? -14.597 10.202 8.050 1.00 96.75 71 SER A C 1
ATOM 589 O O . SER A 1 71 ? -15.096 11.256 7.650 1.00 96.75 71 SER A O 1
ATOM 591 N N . ASP A 1 72 ? -15.278 9.061 8.124 1.00 93.81 72 ASP A N 1
ATOM 592 C CA . ASP A 1 72 ? -16.724 8.966 7.907 1.00 93.81 72 ASP A CA 1
ATOM 593 C C . ASP A 1 72 ? -17.425 8.894 9.271 1.00 93.81 72 ASP A C 1
ATOM 595 O O . ASP A 1 72 ? -17.385 7.879 9.973 1.00 93.81 72 ASP A O 1
ATOM 599 N N . SER A 1 73 ? -18.057 10.004 9.658 1.00 91.31 73 SER A N 1
ATOM 600 C CA . SER A 1 73 ? -18.747 10.138 10.943 1.00 91.31 73 SER A CA 1
AT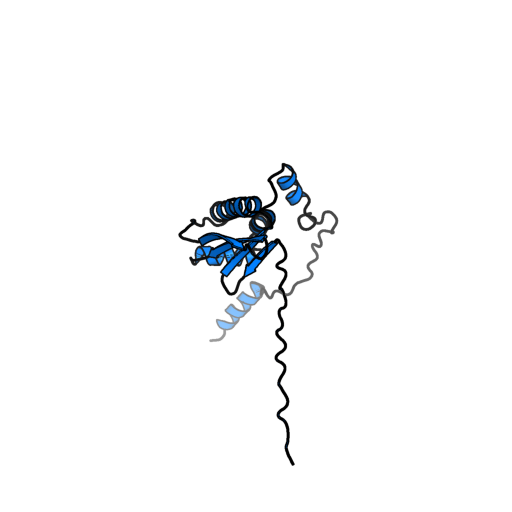OM 601 C C . SER A 1 73 ? -20.052 9.350 11.020 1.00 91.31 73 SER A C 1
ATOM 603 O O . SER A 1 73 ? -20.448 8.971 12.120 1.00 91.31 73 SER A O 1
ATOM 605 N N . LEU A 1 74 ? -20.715 9.080 9.891 1.00 91.38 74 LEU A N 1
ATOM 606 C CA . LEU A 1 74 ? -21.965 8.318 9.869 1.00 91.38 74 LEU A CA 1
ATOM 607 C C . LEU A 1 74 ? -21.693 6.845 10.158 1.00 91.38 74 LEU A C 1
ATOM 609 O O . LEU A 1 74 ? -22.419 6.208 10.916 1.00 91.38 74 LEU A O 1
ATOM 613 N N . ARG A 1 75 ? -20.612 6.323 9.578 1.00 87.81 75 ARG A N 1
ATOM 614 C CA . ARG A 1 75 ? -20.213 4.918 9.717 1.00 87.81 75 ARG A CA 1
ATOM 615 C C . ARG A 1 75 ? -19.244 4.674 10.872 1.00 87.81 75 ARG A C 1
ATOM 617 O O . ARG A 1 75 ? -18.991 3.523 11.201 1.00 87.81 75 ARG A O 1
ATOM 624 N N . SER A 1 76 ? -18.733 5.733 11.507 1.00 92.88 76 SER A N 1
ATOM 625 C CA . SER A 1 76 ? -17.699 5.649 12.550 1.00 92.88 76 SER A CA 1
ATOM 626 C C . SER A 1 76 ? -16.454 4.882 12.078 1.00 92.88 76 SER A C 1
ATOM 628 O O . SER A 1 76 ? -15.916 4.049 12.803 1.00 92.88 76 SER A O 1
ATOM 630 N N . ILE A 1 77 ? -16.012 5.157 10.847 1.00 95.31 77 ILE A N 1
ATOM 631 C CA . ILE A 1 77 ? -14.831 4.536 10.229 1.00 95.31 77 ILE A CA 1
ATOM 632 C C . ILE A 1 77 ? -13.859 5.597 9.711 1.00 95.31 77 ILE A C 1
ATOM 634 O O . ILE A 1 77 ? -14.213 6.754 9.479 1.00 95.31 77 ILE A O 1
ATOM 638 N N . PHE A 1 78 ? -12.621 5.174 9.488 1.00 96.81 78 PHE A N 1
ATOM 639 C CA . PHE A 1 78 ? -11.550 5.961 8.898 1.00 96.81 78 PHE A CA 1
ATOM 640 C C . PHE A 1 78 ? -11.074 5.266 7.625 1.00 96.81 78 PHE A C 1
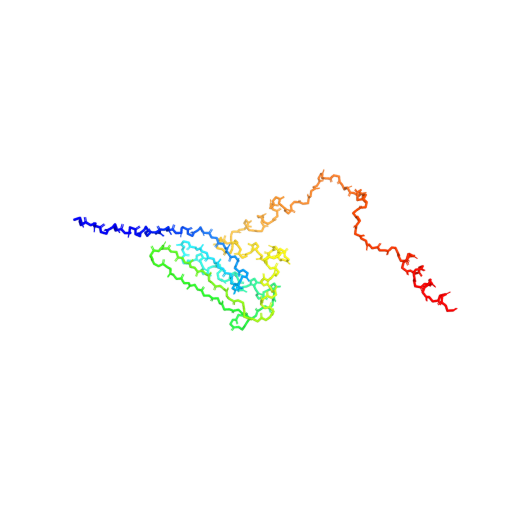ATOM 642 O O . PHE A 1 78 ? -10.679 4.101 7.655 1.00 96.81 78 PHE A O 1
ATOM 649 N N . ILE A 1 79 ? -11.110 5.992 6.513 1.00 97.06 79 ILE A N 1
ATOM 650 C CA . ILE A 1 79 ? -10.723 5.520 5.188 1.00 97.06 79 ILE A CA 1
ATOM 651 C C . ILE A 1 79 ? -9.364 6.129 4.855 1.00 97.06 79 ILE A C 1
ATOM 653 O O . ILE A 1 79 ? -9.236 7.338 4.671 1.00 97.06 79 ILE A O 1
ATOM 657 N N . LEU A 1 80 ? -8.334 5.297 4.794 1.00 98.31 80 LEU A N 1
ATOM 658 C CA . LEU A 1 80 ? -7.033 5.648 4.246 1.00 98.31 80 LEU A CA 1
ATOM 659 C C . LEU A 1 80 ? -7.091 5.481 2.733 1.00 98.31 80 LEU A C 1
ATOM 661 O O . LEU A 1 80 ? -7.376 4.390 2.257 1.00 98.31 80 LEU A O 1
ATOM 665 N N . ARG A 1 81 ? -6.797 6.531 1.976 1.00 98.25 81 ARG A N 1
ATOM 666 C CA . ARG A 1 81 ? -6.796 6.488 0.514 1.00 98.25 81 ARG A CA 1
ATOM 667 C C . ARG A 1 81 ? -5.436 6.906 -0.014 1.00 98.25 81 ARG A C 1
ATOM 669 O O . ARG A 1 81 ? -4.902 7.928 0.414 1.00 98.25 81 ARG A O 1
ATOM 676 N N . CYS A 1 82 ? -4.891 6.111 -0.927 1.00 98.50 82 CYS A N 1
ATOM 677 C CA . CYS A 1 82 ? -3.644 6.372 -1.630 1.00 98.50 82 CYS A CA 1
ATOM 678 C C . CYS A 1 82 ? -3.890 6.348 -3.142 1.00 98.50 82 CYS A C 1
ATOM 680 O O . CYS A 1 82 ? -4.402 5.361 -3.671 1.00 98.50 82 CYS A O 1
ATOM 682 N N . GLN A 1 83 ? -3.533 7.428 -3.831 1.00 98.38 83 GLN A N 1
ATOM 683 C CA . GLN A 1 83 ? -3.650 7.566 -5.280 1.00 98.38 83 GLN A CA 1
ATOM 684 C C . GLN A 1 83 ? -2.260 7.577 -5.918 1.00 98.38 83 GLN A C 1
ATOM 686 O O . GLN A 1 83 ? -1.418 8.389 -5.543 1.00 98.38 83 GLN A O 1
ATOM 691 N N . PHE A 1 84 ? -2.033 6.702 -6.900 1.00 98.38 84 PHE A N 1
ATOM 692 C CA . PHE A 1 84 ? -0.754 6.584 -7.608 1.00 98.38 84 PHE A CA 1
ATOM 693 C C . PHE A 1 84 ? -0.778 7.439 -8.883 1.00 98.38 84 PHE A C 1
ATOM 695 O O . PHE A 1 84 ? -1.593 7.210 -9.779 1.00 98.38 84 PHE A O 1
ATOM 702 N N . ILE A 1 85 ? 0.114 8.426 -8.973 1.00 98.19 85 ILE A N 1
ATOM 703 C CA . ILE A 1 85 ? 0.062 9.504 -9.971 1.00 98.19 85 ILE A CA 1
ATOM 704 C C . ILE A 1 85 ? 0.994 9.208 -11.150 1.00 98.19 85 ILE A C 1
ATOM 706 O O . ILE A 1 85 ? 0.577 9.225 -12.312 1.00 98.19 85 ILE A O 1
ATOM 710 N N . THR A 1 86 ? 2.267 8.928 -10.874 1.00 98.50 86 THR A N 1
ATOM 711 C CA . THR A 1 86 ? 3.301 8.800 -11.912 1.00 98.50 86 THR A CA 1
ATOM 712 C C . THR A 1 86 ? 3.323 7.410 -12.544 1.00 98.50 86 THR A C 1
ATOM 714 O O . THR A 1 86 ? 2.780 6.440 -12.017 1.00 98.50 86 THR A O 1
ATOM 717 N N . ALA A 1 87 ? 4.000 7.269 -13.688 1.00 98.00 87 ALA A N 1
ATOM 718 C CA . ALA A 1 87 ? 4.184 5.963 -14.326 1.00 98.00 87 ALA A CA 1
ATOM 719 C C . ALA A 1 87 ? 4.902 4.954 -13.405 1.00 98.00 87 ALA A C 1
ATOM 721 O O . ALA A 1 87 ? 4.525 3.782 -13.377 1.00 98.00 87 ALA A O 1
ATOM 722 N N . CYS A 1 88 ? 5.886 5.415 -12.625 1.00 97.88 88 CYS A N 1
ATOM 723 C CA . CYS A 1 88 ? 6.595 4.598 -11.640 1.00 97.88 88 CYS A CA 1
ATOM 724 C C . CYS A 1 88 ? 5.641 4.101 -10.546 1.00 97.88 88 CYS A C 1
ATOM 726 O O . CYS A 1 88 ? 5.589 2.902 -10.269 1.00 97.88 88 CYS A O 1
ATOM 728 N N . ALA A 1 89 ? 4.821 5.001 -10.000 1.00 98.38 89 ALA A N 1
ATOM 729 C CA . ALA A 1 89 ? 3.825 4.684 -8.984 1.00 98.38 89 ALA A CA 1
ATOM 730 C C . ALA A 1 89 ? 2.778 3.679 -9.494 1.00 98.38 89 ALA A C 1
ATOM 732 O O . ALA A 1 89 ? 2.480 2.681 -8.839 1.00 98.38 89 ALA A O 1
ATOM 733 N N . ARG A 1 90 ? 2.268 3.885 -10.713 1.00 98.19 90 ARG A N 1
ATOM 734 C CA . ARG A 1 90 ? 1.305 2.974 -11.354 1.00 98.19 90 ARG A CA 1
ATOM 735 C C . ARG A 1 90 ? 1.901 1.587 -11.607 1.00 98.19 90 ARG A C 1
ATOM 737 O O . ARG A 1 90 ? 1.202 0.586 -11.468 1.00 98.19 90 ARG A O 1
ATOM 744 N N . TYR A 1 91 ? 3.190 1.504 -11.942 1.00 98.25 91 TYR A N 1
ATOM 745 C CA . TYR A 1 91 ? 3.881 0.221 -12.074 1.00 98.25 91 TYR A CA 1
ATOM 746 C C . TYR A 1 91 ? 4.058 -0.483 -10.721 1.00 98.25 91 TYR A C 1
ATOM 748 O O . TYR A 1 91 ? 3.855 -1.693 -10.634 1.00 98.25 91 TYR A O 1
ATOM 756 N N . ALA A 1 92 ? 4.364 0.254 -9.650 1.00 98.25 92 ALA A N 1
ATOM 757 C CA . ALA A 1 92 ? 4.384 -0.302 -8.296 1.00 98.25 92 ALA A CA 1
ATOM 758 C C . ALA A 1 92 ? 3.006 -0.853 -7.886 1.00 98.25 92 ALA A C 1
ATOM 760 O O . ALA A 1 92 ? 2.915 -1.978 -7.395 1.00 98.25 92 ALA A O 1
ATOM 761 N N . PHE A 1 93 ? 1.927 -0.122 -8.178 1.00 98.25 93 PHE A N 1
ATOM 762 C CA . PHE A 1 93 ? 0.559 -0.597 -7.965 1.00 98.25 93 PHE A CA 1
ATOM 763 C C . PHE A 1 93 ? 0.255 -1.881 -8.757 1.00 98.25 93 PHE A C 1
ATOM 765 O O . PHE A 1 93 ? -0.305 -2.839 -8.217 1.00 98.25 93 PHE A O 1
ATOM 772 N N . TRP A 1 94 ? 0.671 -1.946 -10.026 1.00 97.94 94 TRP A N 1
ATOM 773 C CA . TRP A 1 94 ? 0.554 -3.168 -10.825 1.00 97.94 94 TRP A CA 1
ATOM 774 C C . TRP A 1 94 ? 1.314 -4.335 -10.180 1.00 97.94 94 TRP A C 1
ATOM 776 O O . TRP A 1 94 ? 0.783 -5.442 -10.095 1.00 97.94 94 TRP A O 1
ATOM 786 N N . ARG A 1 95 ? 2.525 -4.098 -9.657 1.00 98.00 95 ARG A N 1
ATOM 787 C CA . ARG A 1 95 ? 3.295 -5.137 -8.957 1.00 98.00 95 ARG A CA 1
ATOM 788 C C . ARG A 1 95 ? 2.572 -5.666 -7.720 1.00 98.00 95 ARG A C 1
ATOM 790 O O . ARG A 1 95 ? 2.598 -6.874 -7.507 1.00 98.00 95 ARG A O 1
ATOM 797 N N . LEU A 1 96 ? 1.934 -4.796 -6.939 1.00 96.62 96 LEU A N 1
ATOM 798 C CA . LEU A 1 96 ? 1.142 -5.197 -5.772 1.00 96.62 96 LEU A CA 1
ATOM 799 C C . LEU A 1 96 ? -0.055 -6.060 -6.192 1.00 96.62 96 LEU A C 1
ATOM 801 O O . LEU A 1 96 ? -0.205 -7.179 -5.721 1.00 96.62 96 LEU A O 1
ATOM 805 N N . THR A 1 97 ? -0.847 -5.593 -7.158 1.00 95.81 97 THR A N 1
ATOM 806 C CA . THR A 1 97 ? -2.058 -6.302 -7.619 1.00 95.81 97 THR A CA 1
ATOM 807 C C . THR A 1 97 ? -1.787 -7.606 -8.377 1.00 95.81 97 THR A C 1
ATOM 809 O O . THR A 1 97 ? -2.680 -8.440 -8.491 1.00 95.81 97 THR A O 1
ATOM 812 N N . ASN A 1 98 ? -0.565 -7.814 -8.878 1.00 96.62 98 ASN A N 1
ATOM 813 C CA . ASN A 1 98 ? -0.161 -9.019 -9.616 1.00 96.62 98 ASN A CA 1
ATOM 814 C C . ASN A 1 98 ? 0.774 -9.939 -8.806 1.00 96.62 98 ASN A C 1
ATOM 816 O O . ASN A 1 98 ? 1.462 -10.784 -9.388 1.00 96.62 98 ASN A O 1
ATOM 820 N N . GLY A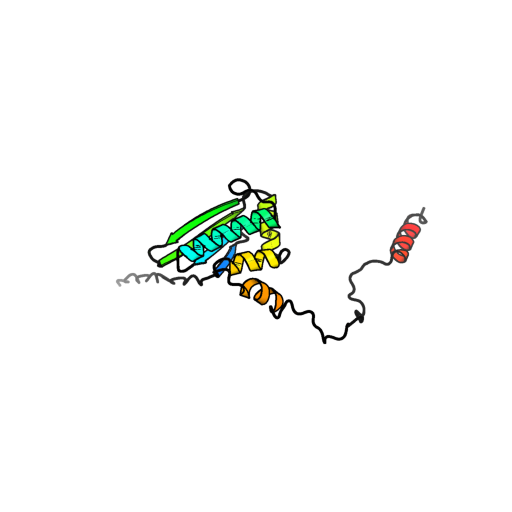 1 99 ? 0.853 -9.757 -7.482 1.00 94.38 99 GLY A N 1
ATOM 821 C CA . GLY A 1 99 ? 1.659 -10.607 -6.599 1.00 94.38 99 GLY A CA 1
ATOM 822 C C . GLY A 1 99 ? 3.165 -10.569 -6.894 1.00 94.38 99 GLY A C 1
ATOM 823 O O . GLY A 1 99 ? 3.879 -11.522 -6.606 1.00 94.38 99 GLY A O 1
ATOM 824 N N . GLN A 1 100 ? 3.666 -9.485 -7.496 1.00 97.38 100 GLN A N 1
ATOM 825 C CA . GLN A 1 100 ? 5.089 -9.290 -7.827 1.00 97.38 100 GLN A CA 1
ATOM 826 C C . GLN A 1 100 ? 5.876 -8.598 -6.699 1.00 97.38 100 GLN A C 1
ATOM 828 O O . GLN A 1 100 ? 7.042 -8.225 -6.879 1.00 97.38 100 GLN A O 1
ATOM 833 N N . ALA A 1 101 ? 5.219 -8.341 -5.570 1.00 96.00 101 ALA A N 1
ATOM 834 C CA . ALA A 1 101 ? 5.806 -7.789 -4.354 1.00 96.00 101 ALA A CA 1
ATOM 835 C C . ALA A 1 101 ? 5.008 -8.264 -3.117 1.00 96.00 101 ALA A C 1
ATOM 837 O O . ALA A 1 101 ? 4.407 -7.433 -2.430 1.00 96.00 101 ALA A O 1
ATOM 838 N N . PRO A 1 102 ? 4.945 -9.586 -2.859 1.00 94.56 102 PRO A N 1
ATOM 839 C CA . PRO A 1 102 ? 4.112 -10.152 -1.795 1.00 94.56 102 PRO A CA 1
ATOM 840 C C . PRO A 1 102 ? 4.508 -9.650 -0.399 1.00 94.56 102 PRO A C 1
ATOM 842 O O . PRO A 1 102 ? 3.647 -9.452 0.451 1.00 94.56 102 PRO A O 1
ATOM 845 N N . GLU A 1 103 ? 5.788 -9.353 -0.166 1.00 93.94 103 GLU A N 1
ATOM 846 C CA . GLU A 1 103 ? 6.265 -8.787 1.098 1.00 93.94 103 GLU A CA 1
ATOM 847 C C . GLU A 1 103 ? 5.701 -7.382 1.331 1.00 93.94 103 GLU A C 1
ATOM 849 O O . GLU A 1 103 ? 5.231 -7.066 2.422 1.00 93.94 103 GLU A O 1
ATOM 854 N N . ALA A 1 104 ? 5.713 -6.537 0.295 1.00 95.94 104 ALA A N 1
ATOM 855 C CA . ALA A 1 104 ? 5.150 -5.193 0.371 1.00 95.94 104 ALA A CA 1
ATOM 856 C C . ALA A 1 104 ? 3.632 -5.238 0.552 1.00 95.94 104 ALA A C 1
ATOM 858 O O . ALA A 1 104 ? 3.089 -4.484 1.356 1.00 95.94 104 ALA A O 1
ATOM 859 N N . GLN A 1 105 ? 2.958 -6.146 -0.159 1.00 95.94 105 GLN A N 1
ATOM 860 C CA . GLN A 1 105 ? 1.526 -6.370 -0.008 1.00 95.94 105 GLN A CA 1
ATOM 861 C C . GLN A 1 105 ? 1.178 -6.780 1.431 1.00 95.94 105 GLN A C 1
ATOM 863 O O . GLN A 1 105 ? 0.323 -6.150 2.048 1.00 95.94 105 GLN A O 1
ATOM 868 N N . TYR A 1 106 ? 1.906 -7.741 2.006 1.00 93.81 106 TYR A N 1
ATOM 869 C CA . TYR A 1 106 ? 1.720 -8.161 3.395 1.00 93.81 106 TYR A CA 1
ATOM 870 C C . TYR A 1 106 ? 1.915 -7.003 4.386 1.00 93.81 106 TYR A C 1
ATOM 872 O O . TYR A 1 106 ? 1.099 -6.808 5.291 1.00 93.81 106 TYR A O 1
ATOM 880 N N . LEU A 1 107 ? 2.970 -6.198 4.211 1.00 94.69 107 LEU A N 1
ATOM 881 C CA . LEU A 1 107 ? 3.224 -5.024 5.055 1.00 94.69 107 LEU A CA 1
ATOM 882 C C . LEU A 1 107 ? 2.097 -3.990 4.965 1.00 94.69 107 LEU A C 1
ATOM 884 O O . LEU A 1 107 ? 1.744 -3.391 5.977 1.00 94.69 107 LEU A O 1
ATOM 888 N N . ILE A 1 108 ? 1.528 -3.791 3.775 1.00 96.38 108 ILE A N 1
ATOM 889 C CA . ILE A 1 108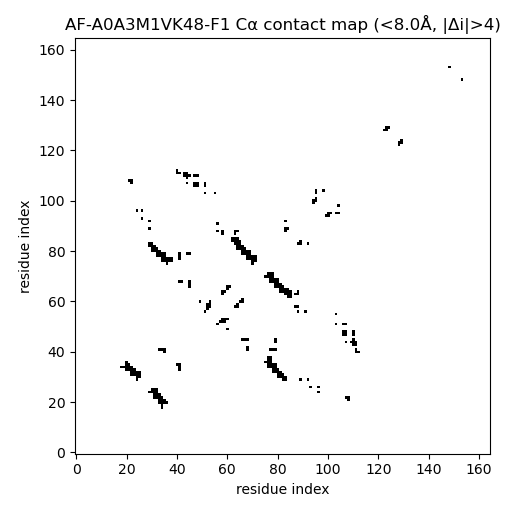 ? 0.415 -2.870 3.519 1.00 96.38 108 ILE A CA 1
ATOM 890 C C . ILE A 1 108 ? -0.878 -3.367 4.178 1.00 96.38 108 ILE A C 1
ATOM 892 O O . ILE A 1 108 ? -1.552 -2.592 4.860 1.00 96.38 108 ILE A O 1
ATOM 896 N N . GLU A 1 109 ? -1.211 -4.646 4.015 1.00 94.88 109 GLU A N 1
ATOM 897 C CA . GLU A 1 109 ? -2.434 -5.255 4.555 1.00 94.88 109 GLU A CA 1
ATOM 898 C C . GLU A 1 109 ? -2.408 -5.321 6.093 1.00 94.88 109 GLU A C 1
ATOM 900 O O . GLU A 1 109 ? -3.395 -5.008 6.765 1.00 94.88 109 GLU A O 1
ATOM 905 N N . THR A 1 110 ? -1.245 -5.625 6.677 1.00 93.38 110 THR A N 1
ATOM 906 C CA . THR A 1 110 ? -1.057 -5.738 8.137 1.00 93.38 110 THR A CA 1
ATOM 907 C C . THR A 1 110 ? -0.643 -4.431 8.819 1.00 93.38 110 THR A C 1
ATOM 909 O O . THR A 1 110 ? -0.465 -4.392 10.036 1.00 93.38 110 THR A O 1
ATOM 912 N N . ALA A 1 111 ? -0.552 -3.334 8.066 1.00 93.44 111 ALA A N 1
ATOM 913 C CA . ALA A 1 111 ? 0.011 -2.052 8.491 1.00 93.44 111 ALA A CA 1
ATOM 914 C C . ALA A 1 111 ? -0.637 -1.418 9.741 1.00 93.44 111 ALA A C 1
ATOM 916 O O . ALA A 1 111 ? -0.036 -0.564 10.399 1.00 93.44 111 ALA A O 1
ATOM 917 N N . HIS A 1 112 ? -1.880 -1.798 10.035 1.00 89.12 112 HIS A N 1
ATOM 918 C CA . HIS A 1 112 ? -2.669 -1.299 11.158 1.00 89.12 112 HIS A CA 1
ATOM 919 C C . HIS A 1 112 ? -2.389 -2.040 12.472 1.00 89.12 112 HIS A C 1
ATOM 921 O O . HIS A 1 112 ? -2.617 -1.493 13.556 1.00 89.12 112 HIS A O 1
ATOM 927 N N . ILE A 1 113 ? -1.867 -3.265 12.389 1.00 86.50 113 ILE A N 1
ATOM 928 C CA . ILE A 1 113 ? -1.568 -4.094 13.550 1.00 86.50 113 ILE A CA 1
ATOM 929 C C . ILE A 1 113 ? -0.344 -3.485 14.261 1.00 86.50 113 ILE A C 1
ATOM 931 O O . ILE A 1 113 ? 0.661 -3.164 13.619 1.00 86.50 113 ILE A O 1
ATOM 935 N N . PRO A 1 114 ? -0.408 -3.244 15.584 1.00 77.81 114 PRO A N 1
ATOM 936 C CA . PRO A 1 114 ? 0.733 -2.721 16.317 1.00 77.81 114 PRO A CA 1
ATOM 937 C C . PRO A 1 114 ? 1.910 -3.689 16.199 1.00 77.81 114 PRO A C 1
ATOM 939 O O . PRO A 1 114 ? 1.763 -4.861 16.531 1.00 77.81 114 PRO A O 1
ATOM 942 N N . GLY A 1 115 ? 3.078 -3.175 15.807 1.00 64.38 115 GLY A N 1
ATOM 943 C CA . GLY A 1 115 ? 4.324 -3.935 15.718 1.00 64.38 115 GLY A CA 1
ATOM 944 C C . GLY A 1 115 ? 4.745 -4.549 17.056 1.00 64.38 115 GLY A C 1
ATOM 945 O O . GLY A 1 115 ? 5.560 -3.977 17.776 1.00 64.38 115 GLY A O 1
ATOM 946 N N . GLY A 1 116 ? 4.180 -5.702 17.403 1.00 55.38 116 GLY A N 1
ATOM 947 C CA . GLY A 1 116 ? 4.730 -6.629 18.379 1.00 55.38 116 GLY A CA 1
ATOM 948 C C . GLY A 1 116 ? 5.871 -7.427 17.752 1.00 55.38 116 GLY A C 1
ATOM 949 O O . GLY A 1 116 ? 5.946 -7.580 16.534 1.00 55.38 116 GLY A O 1
ATOM 950 N N . ILE A 1 117 ? 6.756 -7.970 18.590 1.00 53.41 117 ILE A N 1
ATOM 951 C CA . ILE A 1 117 ? 7.864 -8.854 18.177 1.00 53.41 117 ILE A CA 1
ATOM 952 C C . ILE A 1 117 ? 7.363 -10.026 17.294 1.00 53.41 117 ILE A C 1
ATOM 954 O O . ILE A 1 117 ? 8.122 -10.517 16.463 1.00 53.41 117 ILE A O 1
ATOM 958 N N . SER A 1 118 ? 6.072 -10.382 17.381 1.00 53.31 118 SER A N 1
ATOM 959 C CA . SER A 1 118 ? 5.411 -11.417 16.574 1.00 53.31 118 SER A CA 1
ATOM 960 C C . SER A 1 118 ? 5.370 -11.149 15.067 1.00 53.31 118 SER A C 1
ATOM 962 O O . SER A 1 118 ? 5.317 -12.105 14.311 1.00 53.31 118 SER A O 1
ATOM 964 N N . HIS A 1 119 ? 5.457 -9.903 14.582 1.00 55.97 119 HIS A N 1
ATOM 965 C CA . HIS A 1 119 ? 5.337 -9.631 13.137 1.00 55.97 119 HIS A CA 1
ATOM 966 C C . HIS A 1 119 ? 6.450 -10.259 12.288 1.00 55.97 119 HIS A C 1
ATOM 968 O O . HIS A 1 119 ? 6.232 -10.579 11.120 1.00 55.97 119 HIS A O 1
ATOM 974 N N . ARG A 1 120 ? 7.651 -10.425 12.860 1.00 57.50 120 ARG A N 1
ATOM 975 C CA . ARG A 1 120 ? 8.737 -11.168 12.200 1.00 57.50 120 ARG A CA 1
ATOM 976 C C . ARG A 1 120 ? 8.441 -12.660 12.142 1.00 57.50 120 ARG A C 1
ATOM 978 O O . ARG A 1 120 ? 8.795 -13.308 11.163 1.00 57.50 120 ARG A O 1
ATOM 985 N N . ASP A 1 121 ? 7.802 -13.174 13.181 1.00 58.38 121 ASP A N 1
ATOM 986 C CA . ASP A 1 121 ? 7.475 -14.584 13.316 1.00 58.38 121 ASP A CA 1
ATOM 987 C C . ASP A 1 121 ? 6.288 -14.952 12.415 1.00 58.38 121 ASP A C 1
ATOM 989 O O . ASP A 1 121 ? 6.344 -15.966 11.729 1.00 58.38 121 ASP A O 1
ATOM 993 N N . ASP A 1 122 ? 5.266 -14.100 12.305 1.00 63.09 122 ASP A N 1
ATOM 994 C CA . ASP A 1 122 ? 4.078 -14.355 11.479 1.00 63.09 122 ASP A CA 1
ATOM 995 C C . ASP A 1 122 ? 4.436 -14.573 9.999 1.00 63.09 122 ASP A C 1
ATOM 997 O O . ASP A 1 122 ? 3.910 -15.487 9.366 1.00 63.09 122 ASP A O 1
ATOM 1001 N N . PHE A 1 123 ? 5.411 -13.825 9.469 1.00 61.88 123 PHE A N 1
ATOM 1002 C CA . PHE A 1 123 ? 5.928 -14.044 8.113 1.00 61.88 123 PHE A CA 1
ATOM 1003 C C . PHE A 1 123 ? 6.706 -15.368 7.985 1.00 61.88 123 PHE A C 1
ATOM 1005 O O . PHE A 1 123 ? 6.612 -16.056 6.973 1.00 61.88 123 PHE A O 1
ATOM 1012 N N . LEU A 1 124 ? 7.454 -15.772 9.020 1.00 63.03 124 LEU A N 1
ATOM 1013 C CA . LEU A 1 124 ? 8.168 -17.057 9.044 1.00 63.03 124 LEU A CA 1
ATOM 1014 C C . LEU A 1 124 ? 7.222 -18.260 9.194 1.00 63.03 124 LEU A C 1
ATOM 1016 O O . LEU A 1 124 ? 7.569 -19.375 8.794 1.00 63.03 124 LEU A O 1
ATOM 1020 N N . PHE A 1 125 ? 6.042 -18.055 9.781 1.00 58.12 125 PHE A N 1
ATOM 1021 C CA . PHE A 1 125 ? 5.064 -19.108 10.053 1.00 58.12 125 PHE A CA 1
ATOM 1022 C C . PHE A 1 125 ? 3.890 -19.143 9.075 1.00 58.12 125 PHE A C 1
ATOM 1024 O O . PHE A 1 125 ? 3.091 -20.087 9.156 1.00 58.12 125 PHE A O 1
ATOM 1031 N N . ALA A 1 126 ? 3.818 -18.190 8.141 1.00 62.94 126 ALA A N 1
ATOM 1032 C CA . ALA A 1 126 ? 2.801 -18.144 7.105 1.00 62.94 126 ALA A CA 1
ATOM 1033 C C . ALA A 1 126 ? 2.788 -19.486 6.331 1.00 62.94 126 ALA A C 1
ATOM 1035 O O . ALA A 1 126 ? 3.826 -19.939 5.831 1.00 62.94 126 ALA A O 1
ATOM 1036 N N . PRO A 1 127 ? 1.659 -20.220 6.329 1.00 57.50 127 PRO A N 1
ATOM 1037 C CA . PRO A 1 127 ? 1.601 -21.598 5.838 1.00 57.50 127 PRO A CA 1
ATOM 1038 C C . PRO A 1 127 ? 1.870 -21.725 4.331 1.00 57.50 127 PRO A C 1
ATOM 1040 O O . PRO A 1 127 ? 2.277 -22.792 3.879 1.00 57.50 127 PRO A O 1
ATOM 1043 N N . ASP A 1 128 ? 1.676 -20.644 3.586 1.00 61.84 128 ASP A N 1
ATOM 1044 C CA . ASP A 1 128 ? 1.979 -20.448 2.168 1.00 61.84 128 ASP A CA 1
ATOM 1045 C C . ASP A 1 128 ? 3.473 -20.210 1.882 1.00 61.84 128 ASP A C 1
ATOM 1047 O O . ASP A 1 128 ? 3.943 -20.534 0.793 1.00 61.84 128 ASP A O 1
ATOM 1051 N N . LEU A 1 129 ? 4.237 -19.725 2.866 1.00 53.59 129 LEU A N 1
ATOM 1052 C CA . LEU A 1 129 ? 5.686 -19.505 2.761 1.00 53.59 129 LEU A CA 1
ATOM 1053 C C . LEU A 1 129 ? 6.525 -20.687 3.257 1.00 53.59 129 LEU A C 1
ATOM 1055 O O . LEU A 1 129 ? 7.752 -20.679 3.122 1.00 53.59 129 LEU A O 1
ATOM 1059 N N . LYS A 1 130 ? 5.898 -21.734 3.810 1.00 56.16 130 LYS A N 1
ATOM 1060 C CA . LYS A 1 130 ? 6.622 -22.948 4.197 1.00 56.16 130 LYS A CA 1
ATOM 1061 C C . LYS A 1 130 ? 7.119 -23.652 2.931 1.00 56.16 130 LYS A C 1
ATOM 1063 O O . LYS A 1 130 ? 6.291 -24.141 2.158 1.00 56.16 130 LYS A O 1
ATOM 1068 N N . PRO A 1 131 ? 8.446 -23.779 2.714 1.00 56.25 131 PRO A N 1
ATOM 1069 C CA . PRO A 1 131 ? 8.943 -24.635 1.650 1.00 56.25 131 PRO A CA 1
ATOM 1070 C C . PRO A 1 131 ? 8.386 -26.030 1.911 1.00 56.25 131 PRO A C 1
ATOM 1072 O O . PRO A 1 131 ? 8.435 -26.512 3.045 1.00 56.25 131 PRO A O 1
ATOM 1075 N N . VAL A 1 132 ? 7.794 -26.648 0.889 1.00 62.88 132 VAL A N 1
ATOM 1076 C CA . VAL A 1 132 ? 7.114 -27.940 1.010 1.00 62.88 132 VAL A CA 1
ATOM 1077 C C . VAL A 1 132 ? 8.158 -29.015 1.326 1.00 62.88 132 VAL A C 1
ATOM 1079 O O . VAL A 1 132 ? 8.652 -29.708 0.445 1.00 62.88 132 VAL A O 1
ATOM 1082 N N . ALA A 1 133 ? 8.531 -29.130 2.601 1.00 58.84 133 ALA A N 1
ATOM 1083 C CA . ALA A 1 133 ? 9.698 -29.875 3.070 1.00 58.84 133 ALA A CA 1
ATOM 1084 C C . ALA A 1 133 ? 9.577 -31.392 2.862 1.00 58.84 133 ALA A C 1
ATOM 1086 O O . ALA A 1 133 ? 10.568 -32.103 2.965 1.00 58.84 133 ALA A O 1
ATOM 1087 N N . ASN A 1 134 ? 8.375 -31.874 2.535 1.00 52.19 134 ASN A N 1
ATOM 1088 C CA . ASN A 1 134 ? 8.085 -33.280 2.264 1.00 52.19 134 ASN A CA 1
ATOM 1089 C C . ASN A 1 134 ? 7.351 -33.502 0.936 1.00 52.19 134 ASN A C 1
ATOM 1091 O O . ASN A 1 134 ? 6.873 -34.610 0.690 1.00 52.19 134 ASN A O 1
ATOM 1095 N N . ALA A 1 135 ? 7.256 -32.489 0.066 1.00 50.94 135 ALA A N 1
ATOM 1096 C CA . ALA A 1 135 ? 7.013 -32.818 -1.327 1.00 50.94 135 ALA A CA 1
ATOM 1097 C C . ALA A 1 135 ? 8.301 -33.489 -1.802 1.00 50.94 135 ALA A C 1
ATOM 1099 O O . ALA A 1 135 ? 9.370 -32.888 -1.646 1.00 50.94 135 ALA A O 1
ATOM 1100 N N . PRO A 1 136 ? 8.256 -34.715 -2.354 1.00 45.59 136 PRO A N 1
ATOM 1101 C CA . PRO A 1 136 ? 9.384 -35.168 -3.145 1.00 45.59 136 PRO A CA 1
ATOM 1102 C C . PRO A 1 136 ? 9.715 -34.028 -4.106 1.00 45.59 136 PRO A C 1
ATOM 1104 O O . PRO A 1 136 ? 8.805 -33.440 -4.693 1.00 45.59 136 PRO A O 1
ATOM 1107 N N . LEU A 1 137 ? 10.997 -33.680 -4.224 1.00 50.62 137 LEU A N 1
ATOM 1108 C CA . LEU A 1 137 ? 11.481 -32.922 -5.368 1.00 50.62 137 LEU A CA 1
ATOM 1109 C C . LEU A 1 137 ? 11.007 -33.701 -6.594 1.00 50.62 137 LEU A C 1
ATOM 1111 O O . LEU A 1 137 ? 11.656 -34.652 -7.027 1.00 50.62 137 LEU A O 1
ATOM 1115 N N . VAL A 1 138 ? 9.841 -33.341 -7.127 1.00 50.44 138 VAL A N 1
ATOM 1116 C CA . VAL A 1 138 ? 9.385 -33.780 -8.432 1.00 50.44 138 VAL A CA 1
ATOM 1117 C C . VAL A 1 138 ? 10.259 -33.001 -9.407 1.00 50.44 138 VAL A C 1
ATOM 1119 O O . VAL A 1 138 ? 9.842 -32.060 -10.065 1.00 50.44 138 VAL A O 1
ATOM 1122 N N . MET A 1 139 ? 11.511 -33.441 -9.511 1.00 50.53 139 MET A N 1
ATOM 1123 C CA . MET A 1 139 ? 12.338 -33.352 -10.709 1.00 50.53 139 MET A CA 1
ATOM 1124 C C . MET A 1 139 ? 11.785 -34.339 -11.752 1.00 50.53 139 MET A C 1
ATOM 1126 O O . MET A 1 139 ? 12.505 -35.144 -12.328 1.00 50.53 139 MET A O 1
ATOM 1130 N N . ALA A 1 140 ? 10.471 -34.311 -11.953 1.00 50.94 140 ALA A N 1
ATOM 1131 C CA . ALA A 1 140 ? 9.769 -34.996 -13.020 1.00 50.94 140 ALA A CA 1
ATOM 1132 C C . ALA A 1 140 ? 8.706 -34.037 -13.554 1.00 50.94 140 ALA A C 1
ATOM 1134 O O . ALA A 1 140 ? 7.509 -34.298 -13.533 1.00 50.94 140 ALA A O 1
ATOM 1135 N N . GLY A 1 141 ? 9.178 -32.893 -14.045 1.00 40.31 141 GLY A N 1
ATOM 1136 C CA . GLY A 1 141 ? 8.549 -32.301 -15.208 1.00 40.31 141 GLY A CA 1
ATOM 1137 C C . GLY A 1 141 ? 8.874 -33.181 -16.409 1.00 40.31 141 GLY A C 1
ATOM 1138 O O . GLY A 1 141 ? 9.812 -32.901 -17.152 1.00 40.31 141 GLY A O 1
ATOM 1139 N N . GLU A 1 142 ? 8.087 -34.241 -16.601 1.00 49.34 142 GLU A N 1
ATOM 1140 C CA . GLU A 1 142 ? 7.683 -34.584 -17.958 1.00 49.34 142 GLU A CA 1
ATOM 1141 C C . GLU A 1 142 ? 7.133 -33.309 -18.605 1.00 49.34 142 GLU A C 1
ATOM 1143 O O . GLU A 1 142 ? 6.444 -32.511 -17.967 1.00 49.34 142 GLU A O 1
ATOM 1148 N N . GLY A 1 143 ? 7.548 -33.079 -19.848 1.00 43.03 143 GLY A N 1
ATOM 1149 C CA . GLY A 1 143 ? 7.497 -31.787 -20.510 1.00 43.03 143 GLY A CA 1
ATOM 1150 C C . GLY A 1 143 ? 6.162 -31.064 -20.374 1.00 43.03 143 GLY A C 1
ATOM 1151 O O . GLY A 1 143 ? 5.192 -31.374 -21.068 1.00 43.03 143 GLY A O 1
ATOM 1152 N N . CYS A 1 144 ? 6.170 -29.982 -19.598 1.00 37.91 1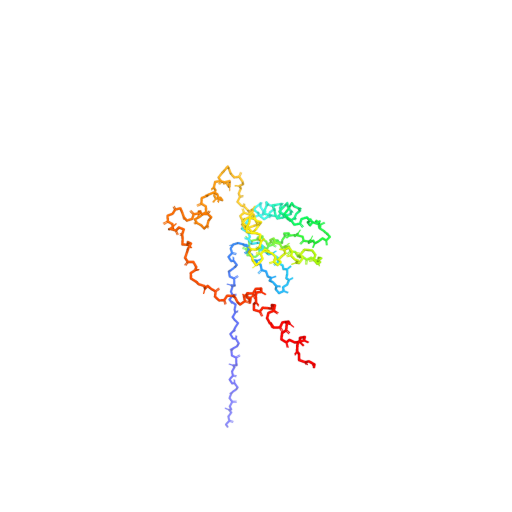44 CYS A N 1
ATOM 1153 C CA . CYS A 1 144 ? 5.330 -28.854 -19.935 1.00 37.91 144 CYS A CA 1
ATOM 1154 C C . CYS A 1 144 ? 5.863 -28.337 -21.274 1.00 37.91 144 CYS A C 1
ATOM 1156 O O . CYS A 1 144 ? 6.964 -27.793 -21.359 1.00 37.91 144 CYS A O 1
ATOM 1158 N N . ARG A 1 145 ? 5.106 -28.620 -22.335 1.00 44.06 145 ARG A N 1
ATOM 1159 C CA . ARG A 1 145 ? 5.267 -28.087 -23.686 1.00 44.06 145 ARG A CA 1
ATOM 1160 C C . ARG A 1 145 ? 5.097 -26.565 -23.652 1.00 44.06 145 ARG A C 1
ATOM 1162 O O . ARG A 1 145 ? 4.120 -26.033 -24.164 1.00 44.06 145 ARG A O 1
ATOM 1169 N N . THR A 1 146 ? 6.042 -25.846 -23.066 1.00 43.72 146 THR A N 1
ATOM 1170 C CA . THR A 1 146 ? 6.368 -24.512 -23.548 1.00 43.72 146 THR A CA 1
ATOM 1171 C C . THR A 1 146 ? 7.258 -24.747 -24.758 1.00 43.72 146 THR A C 1
ATOM 1173 O O . THR A 1 146 ? 8.305 -25.385 -24.669 1.00 43.72 146 THR A O 1
ATOM 1176 N N . GLY A 1 147 ? 6.771 -24.357 -25.934 1.00 49.91 147 GLY A N 1
ATOM 1177 C CA . GLY A 1 147 ? 7.500 -24.477 -27.190 1.00 49.91 147 GLY A CA 1
ATOM 1178 C C . GLY A 1 147 ? 8.734 -23.583 -27.188 1.00 49.91 147 GLY A C 1
ATOM 1179 O O . GLY A 1 147 ? 8.739 -22.537 -27.822 1.00 49.91 147 GLY A O 1
ATOM 1180 N N . PHE A 1 148 ? 9.781 -23.990 -26.482 1.00 47.72 148 PHE A N 1
ATOM 1181 C CA . PHE A 1 148 ? 11.137 -23.594 -26.806 1.00 47.72 148 PHE A CA 1
ATOM 1182 C C . PHE A 1 148 ? 11.614 -24.569 -27.873 1.00 47.72 148 PHE A C 1
ATOM 1184 O O . PHE A 1 148 ? 12.005 -25.698 -27.576 1.00 47.72 148 PHE A O 1
ATOM 1191 N N . GLU A 1 149 ? 11.505 -24.147 -29.135 1.00 51.50 149 GLU A N 1
ATOM 1192 C CA . GLU A 1 149 ? 12.125 -24.864 -30.245 1.00 51.50 149 GLU A CA 1
ATOM 1193 C C . GLU A 1 149 ? 13.592 -25.111 -29.890 1.00 51.50 149 GLU A C 1
ATOM 1195 O O . GLU A 1 149 ? 14.325 -24.192 -29.510 1.00 51.50 149 GLU A O 1
ATOM 1200 N N . SER A 1 150 ? 14.016 -26.373 -29.971 1.00 63.56 150 SER A N 1
ATOM 1201 C CA . SER A 1 150 ? 15.409 -26.733 -29.740 1.00 63.56 150 SER A CA 1
ATOM 1202 C C . SER A 1 150 ? 16.284 -25.879 -30.657 1.00 63.56 150 SER A C 1
ATOM 1204 O O . SER A 1 150 ? 15.983 -25.729 -31.840 1.00 63.56 150 SER A O 1
ATOM 1206 N N . VAL A 1 151 ? 17.401 -25.350 -30.150 1.00 66.44 151 VAL A N 1
ATOM 1207 C CA . VAL A 1 151 ? 18.355 -24.548 -30.943 1.00 66.44 151 VAL A CA 1
ATOM 1208 C C . VAL A 1 151 ? 18.770 -25.282 -32.230 1.00 66.44 151 VAL A C 1
ATOM 1210 O O . VAL A 1 151 ? 19.004 -24.653 -33.259 1.00 66.44 151 VAL A O 1
ATOM 1213 N N . LYS A 1 152 ? 18.777 -26.623 -32.220 1.00 66.81 152 LYS A N 1
ATOM 1214 C CA . LYS A 1 152 ? 19.004 -27.451 -33.415 1.00 66.81 152 LYS A CA 1
ATOM 1215 C C . LYS A 1 152 ? 17.879 -27.346 -34.452 1.00 66.81 152 LYS A C 1
ATOM 1217 O O . LYS A 1 152 ? 18.151 -27.326 -35.648 1.00 66.81 152 LYS A O 1
ATOM 1222 N N . GLU A 1 153 ? 16.633 -27.261 -34.007 1.00 66.44 153 GLU A N 1
ATOM 1223 C CA . GLU A 1 153 ? 15.445 -27.123 -34.852 1.00 66.44 153 GLU A CA 1
ATOM 1224 C C . GLU A 1 153 ? 15.381 -25.721 -35.477 1.00 66.44 153 GLU A C 1
ATOM 1226 O O . GLU A 1 153 ? 15.187 -25.586 -36.688 1.00 66.44 153 GLU A O 1
ATOM 1231 N N . LEU A 1 154 ? 15.703 -24.697 -34.683 1.00 69.31 154 LEU A N 1
ATOM 1232 C CA . LEU A 1 154 ? 15.832 -23.306 -35.120 1.00 69.31 154 LEU A CA 1
ATOM 1233 C C . LEU A 1 154 ? 16.960 -23.141 -36.160 1.00 69.31 154 LEU A C 1
ATOM 1235 O O . LEU A 1 154 ? 16.744 -22.568 -37.230 1.00 69.31 154 LEU A O 1
ATOM 1239 N N . LEU A 1 155 ? 18.131 -23.743 -35.919 1.00 70.56 155 LEU A N 1
ATOM 1240 C CA . LEU A 1 155 ? 19.243 -23.757 -36.880 1.00 70.56 155 LEU A CA 1
ATOM 1241 C C . LEU A 1 155 ? 18.901 -24.526 -38.163 1.00 70.56 155 LEU A C 1
ATOM 1243 O O . LEU A 1 155 ? 19.261 -24.084 -39.253 1.00 70.56 155 LEU A O 1
ATOM 1247 N N . SER A 1 156 ? 18.156 -25.631 -38.071 1.00 74.94 156 SER A N 1
ATOM 1248 C CA . SER A 1 156 ? 17.735 -26.392 -39.256 1.00 74.94 156 SER A CA 1
ATOM 1249 C C . SER A 1 156 ? 16.772 -25.605 -40.157 1.00 74.94 156 SER A C 1
ATOM 1251 O O . SER A 1 156 ? 16.840 -25.714 -41.383 1.00 74.94 156 SER A O 1
ATOM 1253 N N . ARG A 1 157 ? 15.912 -24.759 -39.571 1.00 74.69 157 ARG A N 1
ATOM 1254 C CA . ARG A 1 157 ? 15.002 -23.870 -40.310 1.00 74.69 157 ARG A CA 1
ATOM 1255 C C . ARG A 1 157 ? 15.732 -22.697 -40.954 1.00 74.69 157 ARG A C 1
ATOM 1257 O O . ARG A 1 157 ? 15.420 -22.351 -42.092 1.00 74.69 157 ARG A O 1
ATOM 1264 N N . ILE A 1 158 ? 16.718 -22.123 -40.264 1.00 74.06 158 ILE A N 1
ATOM 1265 C CA . ILE A 1 158 ? 17.576 -21.068 -40.823 1.00 74.06 158 ILE A CA 1
ATOM 1266 C C . ILE A 1 158 ? 18.378 -21.618 -42.011 1.00 74.06 158 ILE A C 1
ATOM 1268 O O . ILE A 1 158 ? 18.363 -21.022 -43.086 1.00 74.06 158 ILE A O 1
ATOM 1272 N N . LEU A 1 159 ? 18.989 -22.797 -41.870 1.00 74.94 159 LEU A N 1
ATOM 1273 C CA . LEU A 1 159 ? 19.756 -23.429 -42.949 1.00 74.94 159 LEU A CA 1
ATOM 1274 C C . LEU A 1 159 ? 18.876 -23.830 -44.146 1.00 74.94 159 LEU A C 1
ATOM 1276 O O . LEU A 1 159 ? 19.281 -23.626 -45.288 1.00 74.94 159 LEU A O 1
ATOM 1280 N N . LYS A 1 160 ? 17.642 -24.307 -43.918 1.00 76.38 160 LYS A N 1
ATOM 1281 C CA . LYS A 1 160 ? 16.679 -24.576 -45.005 1.00 76.38 160 LYS A CA 1
ATOM 1282 C C . LYS A 1 160 ? 16.230 -23.320 -45.756 1.00 76.38 160 LYS A C 1
ATOM 1284 O O . LYS A 1 160 ? 15.937 -23.416 -46.942 1.00 76.38 160 LYS A O 1
ATOM 1289 N N . ARG A 1 161 ? 16.178 -22.154 -45.102 1.00 70.00 161 ARG A N 1
ATOM 1290 C CA . ARG A 1 161 ? 15.853 -20.877 -45.766 1.00 70.00 161 ARG A CA 1
ATOM 1291 C C . ARG A 1 161 ? 17.003 -20.319 -46.600 1.00 70.00 161 ARG A C 1
ATOM 1293 O O . ARG A 1 161 ? 16.741 -19.603 -47.556 1.00 70.00 161 ARG A O 1
ATOM 1300 N N . ILE A 1 162 ? 18.247 -20.644 -46.255 1.00 73.00 162 ILE A N 1
ATOM 1301 C CA . ILE A 1 162 ? 19.436 -20.171 -46.980 1.00 73.00 162 ILE A CA 1
ATOM 1302 C C . ILE A 1 162 ? 19.779 -21.099 -48.160 1.00 73.00 162 ILE A C 1
ATOM 1304 O O . ILE A 1 162 ? 20.294 -20.634 -49.168 1.00 73.00 162 ILE A O 1
ATOM 1308 N N . GLY A 1 163 ? 19.447 -22.392 -48.078 1.00 58.50 163 GLY A N 1
ATOM 1309 C CA . GLY A 1 163 ? 19.710 -23.378 -49.136 1.00 58.50 163 GLY A CA 1
ATOM 1310 C C . GLY A 1 163 ? 18.653 -23.494 -50.244 1.00 58.50 163 GLY A C 1
ATOM 1311 O O . GLY A 1 163 ? 18.702 -24.460 -50.997 1.00 58.50 163 GLY A O 1
ATOM 1312 N N . SER A 1 164 ? 17.683 -22.577 -50.326 1.00 52.25 164 SER A N 1
ATOM 1313 C CA . SER A 1 164 ? 16.643 -22.563 -51.370 1.00 52.25 164 SER A CA 1
ATOM 1314 C C . SER A 1 164 ? 16.750 -21.308 -52.245 1.00 52.25 164 SER A C 1
ATOM 1316 O O . SER A 1 164 ? 15.801 -20.525 -52.326 1.00 52.25 164 SER A O 1
ATOM 1318 N N . ILE A 1 165 ? 17.915 -21.133 -52.875 1.00 51.50 165 ILE A N 1
ATOM 1319 C CA . ILE A 1 165 ? 18.143 -20.271 -54.045 1.00 51.50 165 ILE A CA 1
ATOM 1320 C C . ILE A 1 165 ? 18.720 -21.155 -55.146 1.00 51.50 165 ILE A C 1
ATOM 1322 O O . ILE A 1 165 ? 19.664 -21.914 -54.828 1.00 51.50 165 ILE A O 1
#

Radius of gyration: 26.51 Å; Cα contacts (8 Å, |Δi|>4): 169; chains: 1; bounding box: 85×49×72 Å

Secondary structure (DSSP, 8-state):
--PPPP--------------SEEEEETTTTEEEEEESSHHHHHHHHHHHHHHHHHHH-PPBTTTEEEEEEEETTTTEEEEEEEE-SHHHHHHHHHHHTTS-HHHHHHHHTTTS---THHHHHHHH-TTTS--TTS---------------HHHHHHHHHHHHS--

pLDDT: mean 79.31, std 20.32, range [37.91, 98.56]

Solvent-accessible surface area (backbone atoms only — not comparable to full-atom values): 10095 Å² total; per-residue (Å²): 138,86,82,81,83,82,79,83,80,80,80,79,81,79,72,79,77,79,77,73,75,46,67,48,80,40,78,90,78,44,33,42,38,32,39,28,76,42,67,69,38,36,54,42,23,51,52,42,41,52,52,44,38,36,73,75,65,69,43,48,79,81,67,23,31,46,76,52,75,46,77,41,78,91,77,55,33,23,38,30,41,34,42,45,68,33,73,68,34,44,50,49,52,49,30,47,80,67,63,71,36,57,68,58,44,51,48,52,66,49,23,48,58,77,89,49,84,56,65,67,48,50,62,73,63,33,78,88,70,50,72,68,87,79,56,73,84,71,87,65,73,69,79,76,84,68,88,70,72,50,70,68,56,54,49,51,53,54,52,57,66,68,72,72,121